Protein AF-A0A3N0ZTA6-F1 (afdb_monomer_lite)

pLDDT: mean 78.4, std 14.81, range [45.72, 95.31]

Radius of gyration: 13.22 Å; chains: 1; bounding box: 36×28×34 Å

Sequence (103 aa):
MPIVVTTAEIPAGQSKPIKIKTGPKKIVVVNPYGGTGTVEFFINDLPVYIYYNPMIIEPGGTFNIPDTLNNPNEPTDDNYFCFHNWDEDGKAVVVKVSDVIIP

Foldseek 3Di:
DDKDKWKDKAWAQGKDWTWDQQDFQKKFKQDPPFFWWWKWWDQPNRIDIQTAGNPCDPRSGMDGDDVVSRDRPDHRPTPTTMIGTNTPPRGIMMMITTPDDDD

Structure (mmCIF, N/CA/C/O backbone):
data_AF-A0A3N0ZTA6-F1
#
_entry.id   AF-A0A3N0ZTA6-F1
#
loop_
_atom_site.group_PDB
_atom_site.id
_atom_site.type_symbol
_atom_site.label_atom_id
_atom_site.label_alt_id
_atom_site.label_comp_id
_atom_site.label_asym_id
_atom_site.label_entity_id
_atom_site.label_seq_id
_atom_site.pdbx_PDB_ins_code
_atom_site.Cartn_x
_atom_site.Cartn_y
_atom_site.Cartn_z
_atom_site.occupancy
_atom_site.B_iso_or_equiv
_atom_site.auth_seq_id
_atom_site.auth_comp_id
_atom_site.auth_asym_id
_atom_site.auth_atom_id
_atom_site.pdbx_PDB_model_num
ATOM 1 N N . MET A 1 1 ? -6.427 -15.860 18.353 1.00 46.72 1 MET A N 1
ATOM 2 C CA . MET A 1 1 ? -7.272 -15.573 17.171 1.00 46.72 1 MET A CA 1
ATOM 3 C C . MET A 1 1 ? -6.418 -15.776 15.927 1.00 46.72 1 MET A C 1
ATOM 5 O O . MET A 1 1 ? -5.219 -15.535 16.038 1.00 46.72 1 MET A O 1
ATOM 9 N N . PRO A 1 2 ? -6.960 -16.274 14.802 1.00 48.78 2 PRO A N 1
ATOM 10 C CA . PRO A 1 2 ? -6.190 -16.374 13.564 1.00 48.78 2 PRO A CA 1
ATOM 11 C C . PRO A 1 2 ? -5.746 -14.973 13.124 1.00 48.78 2 PRO A C 1
ATOM 13 O O . PRO A 1 2 ? -6.545 -14.042 13.162 1.00 48.78 2 PRO A O 1
ATOM 16 N N . ILE A 1 3 ? -4.472 -14.833 12.758 1.00 57.06 3 ILE A N 1
ATOM 17 C CA . ILE A 1 3 ? -3.910 -13.595 12.205 1.00 57.06 3 ILE A CA 1
ATOM 18 C C . ILE A 1 3 ? -4.555 -13.391 10.833 1.00 57.06 3 ILE A C 1
ATOM 20 O O . ILE A 1 3 ? -4.414 -14.257 9.966 1.00 57.06 3 ILE A O 1
ATOM 24 N N . VAL A 1 4 ? -5.269 -12.283 10.627 1.00 63.62 4 VAL A N 1
ATOM 25 C CA . VAL A 1 4 ? -5.856 -11.979 9.321 1.00 63.62 4 VAL A CA 1
ATOM 26 C C . VAL A 1 4 ? -4.870 -11.098 8.568 1.00 63.62 4 VAL A C 1
ATOM 28 O O . VAL A 1 4 ? -4.763 -9.900 8.808 1.00 63.62 4 VAL A O 1
ATOM 31 N N . VAL A 1 5 ? -4.124 -11.714 7.651 1.00 75.62 5 VAL A N 1
ATOM 32 C CA . VAL A 1 5 ? -3.302 -10.977 6.691 1.00 75.62 5 VAL A CA 1
ATOM 33 C C . VAL A 1 5 ? -4.109 -10.797 5.414 1.00 75.62 5 VAL A C 1
ATOM 35 O O . VAL A 1 5 ? -4.336 -11.761 4.681 1.00 75.62 5 VAL A O 1
ATOM 38 N N . THR A 1 6 ? -4.520 -9.566 5.125 1.00 85.81 6 THR A N 1
ATOM 39 C CA . THR A 1 6 ? -5.133 -9.220 3.838 1.00 85.81 6 THR A CA 1
ATOM 40 C C . THR A 1 6 ? -4.045 -8.727 2.891 1.00 85.81 6 THR A C 1
ATOM 42 O O . THR A 1 6 ? -3.168 -7.961 3.284 1.00 85.81 6 THR A O 1
ATOM 45 N N . THR A 1 7 ? -4.070 -9.181 1.639 1.00 88.25 7 THR A N 1
ATOM 46 C CA . THR A 1 7 ? -3.069 -8.817 0.626 1.00 88.25 7 THR A CA 1
ATOM 47 C C . THR A 1 7 ? -3.753 -8.225 -0.598 1.00 88.25 7 THR A C 1
ATOM 49 O O . THR A 1 7 ? -4.791 -8.732 -1.019 1.00 88.25 7 THR A O 1
ATOM 52 N N . ALA A 1 8 ? -3.160 -7.191 -1.191 1.00 91.31 8 ALA A N 1
ATOM 53 C CA . ALA A 1 8 ? -3.561 -6.687 -2.498 1.00 91.31 8 ALA A CA 1
ATOM 54 C C . ALA A 1 8 ? -2.343 -6.335 -3.353 1.00 91.31 8 ALA A C 1
ATOM 56 O O . ALA A 1 8 ? -1.374 -5.752 -2.871 1.00 91.31 8 ALA A O 1
ATOM 57 N N . GLU A 1 9 ? -2.419 -6.664 -4.640 1.00 94.81 9 GLU A N 1
ATOM 58 C CA . GLU A 1 9 ? -1.497 -6.149 -5.649 1.00 94.81 9 GLU A CA 1
ATOM 59 C C . GLU A 1 9 ? -2.022 -4.819 -6.190 1.00 94.81 9 GLU A C 1
ATOM 61 O O . GLU A 1 9 ? -3.158 -4.756 -6.671 1.00 94.81 9 GLU A O 1
ATOM 66 N N . ILE A 1 10 ? -1.202 -3.776 -6.123 1.00 93.94 10 ILE A N 1
ATOM 67 C CA . ILE A 1 10 ? -1.525 -2.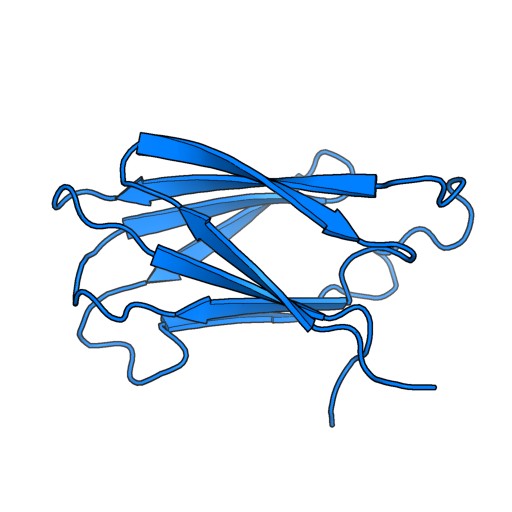401 -6.499 1.00 93.94 10 ILE A CA 1
ATOM 68 C C . ILE A 1 10 ? -0.701 -2.030 -7.737 1.00 93.94 10 ILE A C 1
ATOM 70 O O . ILE A 1 10 ? 0.517 -1.861 -7.625 1.00 93.94 10 ILE A O 1
ATOM 74 N N . PRO A 1 11 ? -1.330 -1.925 -8.922 1.00 95.12 11 PRO A N 1
ATOM 75 C CA . PRO A 1 11 ? -0.649 -1.482 -10.134 1.00 95.12 11 PRO A CA 1
ATOM 76 C C . PRO A 1 11 ? -0.076 -0.068 -9.994 1.00 95.12 11 PRO A C 1
ATOM 78 O O . PRO A 1 11 ? -0.581 0.731 -9.204 1.00 95.12 11 PRO A O 1
ATOM 81 N N . ALA A 1 12 ? 0.950 0.244 -10.785 1.00 94.25 12 ALA A N 1
ATOM 82 C CA . ALA A 1 12 ? 1.518 1.587 -10.870 1.00 94.25 12 ALA A CA 1
ATOM 83 C C . ALA A 1 12 ? 0.441 2.648 -11.146 1.00 94.25 12 ALA A C 1
ATOM 85 O O . ALA A 1 12 ? -0.420 2.466 -12.012 1.00 94.25 12 ALA A O 1
ATOM 86 N N . GLY A 1 13 ? 0.488 3.748 -10.395 1.00 93.44 13 GLY A N 1
ATOM 87 C CA . GLY A 1 13 ? -0.428 4.882 -10.515 1.00 93.44 13 GLY A CA 1
ATOM 88 C C . GLY A 1 13 ? -1.870 4.588 -10.097 1.00 93.44 13 GLY A C 1
ATOM 89 O O . GLY A 1 13 ? -2.758 5.394 -10.375 1.00 93.44 13 GLY A O 1
ATOM 90 N N . GLN A 1 14 ? -2.144 3.440 -9.468 1.00 94.25 14 GLN A N 1
ATOM 91 C CA . GLN A 1 14 ? -3.489 3.073 -9.028 1.00 94.25 14 GLN A CA 1
ATOM 92 C C . GLN A 1 14 ? -3.630 3.085 -7.511 1.00 94.25 14 GLN A C 1
ATOM 94 O O . GLN A 1 14 ? -2.681 2.843 -6.765 1.00 94.25 14 GLN A O 1
ATOM 99 N N . SER A 1 15 ? -4.871 3.303 -7.073 1.00 93.12 15 SER A N 1
ATOM 100 C CA . SER A 1 15 ? -5.290 3.101 -5.691 1.00 93.12 15 SER A CA 1
ATOM 101 C C . SER A 1 15 ? -6.073 1.803 -5.557 1.00 93.12 15 SER A C 1
ATOM 103 O O . SER A 1 15 ? -6.951 1.524 -6.377 1.00 93.12 15 SER A O 1
ATOM 105 N N . LYS A 1 16 ? -5.818 1.032 -4.496 1.00 92.06 16 LYS A N 1
ATOM 106 C CA . LYS A 1 16 ? -6.671 -0.102 -4.124 1.00 92.06 16 LYS A CA 1
ATOM 107 C C . LYS A 1 16 ? -7.076 -0.072 -2.653 1.00 92.06 16 LYS A C 1
ATOM 109 O O . LYS A 1 16 ? -6.216 0.125 -1.793 1.00 92.06 16 LYS A O 1
ATOM 114 N N . PRO A 1 17 ? -8.365 -0.311 -2.354 1.00 88.38 17 PRO A N 1
ATOM 115 C CA . PRO A 1 17 ? -8.827 -0.486 -0.990 1.00 88.38 17 PRO A CA 1
ATOM 116 C C . PRO A 1 17 ? -8.548 -1.913 -0.500 1.00 88.38 17 PRO A C 1
ATOM 118 O O . PRO A 1 17 ? -8.771 -2.892 -1.215 1.00 88.38 17 PRO A O 1
ATOM 121 N N . ILE A 1 18 ? -8.108 -2.037 0.749 1.00 86.25 18 ILE A N 1
ATOM 122 C CA . ILE A 1 18 ? -7.929 -3.305 1.457 1.00 86.25 18 ILE A CA 1
ATOM 123 C C . ILE A 1 18 ? -8.876 -3.319 2.651 1.00 86.25 18 ILE A C 1
ATOM 125 O O . ILE A 1 18 ? -8.794 -2.467 3.529 1.00 86.25 18 ILE A O 1
ATOM 129 N N . LYS A 1 19 ? -9.776 -4.302 2.693 1.00 79.88 19 LYS A N 1
ATOM 130 C CA . LYS A 1 19 ? -10.731 -4.464 3.792 1.00 79.88 19 LYS A CA 1
ATOM 131 C C . LYS A 1 19 ? -10.038 -5.033 5.032 1.00 79.88 19 LYS A C 1
ATOM 133 O O . LYS A 1 19 ? -9.455 -6.120 4.966 1.00 79.88 19 LYS A O 1
ATOM 138 N N . ILE A 1 20 ? -10.132 -4.325 6.159 1.00 74.31 20 ILE A N 1
ATOM 139 C CA . ILE A 1 20 ? -9.560 -4.737 7.448 1.00 74.31 20 ILE A CA 1
ATOM 140 C C . ILE A 1 20 ? -10.599 -4.525 8.543 1.00 74.31 20 ILE A C 1
ATOM 142 O O . ILE A 1 20 ? -11.232 -3.478 8.615 1.00 74.31 20 ILE A O 1
ATOM 146 N N . LYS A 1 21 ? -10.776 -5.533 9.402 1.00 66.50 21 LYS A N 1
ATOM 147 C CA . LYS A 1 21 ? -11.823 -5.515 10.428 1.00 66.50 21 LYS A CA 1
ATOM 148 C C . LYS A 1 21 ? -11.507 -4.546 11.560 1.00 66.50 21 LYS A C 1
ATOM 150 O O . LYS A 1 21 ? -12.324 -3.701 11.864 1.00 66.50 21 LYS A O 1
ATOM 155 N N . THR A 1 22 ? -10.329 -4.639 12.170 1.00 66.94 22 THR A N 1
ATOM 156 C CA . THR A 1 22 ? -10.018 -3.905 13.413 1.00 66.94 22 THR A CA 1
ATOM 157 C C . THR A 1 22 ? -8.996 -2.782 13.226 1.00 66.94 22 THR A C 1
ATOM 159 O O . THR A 1 22 ? -8.338 -2.391 14.185 1.00 66.94 22 THR A O 1
ATOM 162 N N . GLY A 1 23 ? -8.821 -2.308 11.990 1.00 66.75 23 GLY A N 1
ATOM 163 C CA . GLY A 1 23 ? -7.759 -1.374 11.615 1.00 66.75 23 GLY A CA 1
ATOM 164 C C . GLY A 1 23 ? -6.385 -2.046 11.430 1.00 66.75 23 GLY A C 1
ATOM 165 O O . GLY A 1 23 ? -6.107 -3.099 12.016 1.00 66.75 23 GLY A O 1
ATOM 166 N N . PRO A 1 24 ? -5.519 -1.487 10.569 1.00 75.50 24 PRO A N 1
ATOM 167 C CA . PRO A 1 24 ? -4.187 -2.028 10.335 1.00 75.50 24 PRO A CA 1
ATOM 168 C C . PRO A 1 24 ? -3.275 -1.815 11.552 1.00 75.50 24 PRO A C 1
ATOM 170 O O . PRO A 1 24 ? -3.253 -0.744 12.150 1.00 75.50 24 PRO A O 1
ATOM 173 N N . LYS A 1 25 ? -2.475 -2.827 11.899 1.00 79.56 25 LYS A N 1
ATOM 174 C CA . LYS A 1 25 ? -1.390 -2.725 12.897 1.00 79.56 25 LYS A CA 1
ATOM 175 C C . LYS A 1 25 ? -0.007 -2.804 12.270 1.00 79.56 25 LYS A C 1
ATOM 177 O O . LYS A 1 25 ? 0.941 -2.197 12.764 1.00 79.56 25 LYS A O 1
ATOM 182 N N . LYS A 1 26 ? 0.111 -3.549 11.173 1.00 82.94 26 LYS A N 1
ATOM 183 C CA . LYS A 1 26 ? 1.349 -3.688 10.410 1.00 82.94 26 LYS A CA 1
ATOM 184 C C . LYS A 1 26 ? 1.042 -3.670 8.924 1.00 82.94 26 LYS A C 1
ATOM 186 O O . LYS A 1 26 ? 0.190 -4.427 8.461 1.00 82.94 26 LYS A O 1
ATOM 191 N N . ILE A 1 27 ? 1.769 -2.838 8.192 1.00 86.56 27 ILE A N 1
ATOM 192 C CA . ILE A 1 27 ? 1.724 -2.752 6.734 1.00 86.56 27 ILE A CA 1
ATOM 193 C C . ILE A 1 27 ? 3.096 -3.152 6.211 1.00 86.56 27 ILE A C 1
ATOM 195 O O . ILE A 1 27 ? 4.123 -2.666 6.684 1.00 86.56 27 ILE A O 1
ATOM 199 N N . VAL A 1 28 ? 3.109 -4.058 5.244 1.00 89.12 28 VAL A N 1
ATOM 200 C CA . VAL A 1 28 ? 4.318 -4.561 4.602 1.00 89.12 28 VAL A CA 1
ATOM 201 C C . VAL A 1 28 ? 4.171 -4.369 3.102 1.00 89.12 28 VAL A C 1
ATOM 203 O O . VAL A 1 28 ? 3.245 -4.909 2.498 1.00 89.12 28 VAL A O 1
ATOM 206 N N . VAL A 1 29 ? 5.093 -3.621 2.504 1.00 89.75 29 VAL A N 1
ATOM 207 C CA . VAL A 1 29 ? 5.183 -3.460 1.052 1.00 89.75 29 VAL A CA 1
ATOM 208 C C . VAL A 1 29 ? 6.217 -4.444 0.533 1.00 89.75 29 VAL A C 1
ATOM 210 O O . VAL A 1 29 ? 7.351 -4.496 1.007 1.00 89.75 29 VAL A O 1
ATOM 213 N N . VAL A 1 30 ? 5.809 -5.256 -0.431 1.00 90.25 30 VAL A N 1
ATOM 214 C CA . VAL A 1 30 ? 6.652 -6.226 -1.119 1.00 90.25 30 VAL A CA 1
ATOM 215 C C . VAL A 1 30 ? 6.812 -5.763 -2.559 1.00 90.25 30 VAL A C 1
ATOM 217 O O . VAL A 1 30 ? 5.837 -5.380 -3.209 1.00 90.25 30 VAL A O 1
ATOM 220 N N . ASN A 1 31 ? 8.048 -5.817 -3.050 1.00 90.06 31 ASN A N 1
ATOM 221 C CA . ASN A 1 31 ? 8.433 -5.371 -4.384 1.00 90.06 31 ASN A CA 1
ATOM 222 C C . ASN A 1 31 ? 8.837 -6.571 -5.264 1.00 90.06 31 ASN A C 1
ATOM 224 O O . ASN A 1 31 ? 10.015 -6.727 -5.592 1.00 90.06 31 ASN A O 1
ATOM 228 N N . PRO A 1 32 ? 7.891 -7.455 -5.635 1.00 89.00 32 PRO A N 1
ATOM 229 C CA . PRO A 1 32 ? 8.225 -8.685 -6.353 1.00 89.00 32 PRO A CA 1
ATOM 230 C C . PRO A 1 32 ? 8.683 -8.423 -7.794 1.00 89.00 32 PRO A C 1
ATOM 232 O O . PRO A 1 32 ? 9.353 -9.260 -8.392 1.00 89.00 32 PRO A O 1
ATOM 235 N N . TYR A 1 33 ? 8.333 -7.264 -8.356 1.00 90.75 33 TYR A N 1
ATOM 236 C CA . TYR A 1 33 ? 8.638 -6.900 -9.739 1.00 90.75 33 TYR A CA 1
ATOM 237 C C . TYR A 1 33 ? 9.913 -6.047 -9.868 1.00 90.75 33 TYR A C 1
ATOM 239 O O . TYR A 1 33 ? 10.305 -5.681 -10.982 1.00 90.75 33 TYR A O 1
ATOM 247 N N . GLY A 1 34 ? 10.579 -5.729 -8.750 1.00 88.06 34 GLY A N 1
ATOM 248 C CA . GLY A 1 34 ? 11.811 -4.941 -8.726 1.00 88.06 34 GLY A CA 1
ATOM 249 C C . GLY A 1 34 ? 11.629 -3.546 -9.327 1.00 88.06 34 GLY A C 1
ATOM 250 O O . GLY A 1 34 ? 12.410 -3.159 -10.197 1.00 88.06 34 GLY A O 1
ATOM 251 N N . GLY A 1 35 ? 10.558 -2.845 -8.957 1.00 89.12 35 GLY A N 1
ATOM 252 C CA . GLY A 1 35 ? 10.329 -1.440 -9.312 1.00 89.12 35 GLY A CA 1
ATOM 253 C C . GLY A 1 35 ? 10.825 -0.476 -8.251 1.00 89.12 35 GLY A C 1
ATOM 254 O O . GLY A 1 35 ? 11.293 -0.905 -7.194 1.00 89.12 35 GLY A O 1
ATOM 255 N N . THR A 1 36 ? 10.720 0.811 -8.544 1.00 91.56 36 THR A N 1
ATOM 256 C CA . THR A 1 36 ? 11.055 1.905 -7.637 1.00 91.56 36 THR A CA 1
ATOM 257 C C . THR A 1 36 ? 9.856 2.826 -7.502 1.00 91.56 36 THR A C 1
ATOM 259 O O . THR A 1 36 ? 9.263 3.250 -8.494 1.00 91.56 36 THR A O 1
ATOM 262 N N . GLY A 1 37 ? 9.502 3.153 -6.264 1.00 92.44 37 GLY A N 1
ATOM 263 C CA . GLY A 1 37 ? 8.377 4.034 -6.013 1.00 92.44 37 GLY A CA 1
ATOM 264 C C . GLY A 1 37 ? 7.999 4.127 -4.550 1.00 92.44 37 GLY A C 1
ATOM 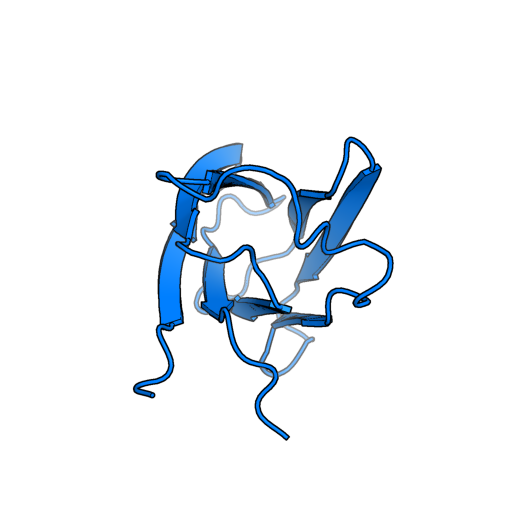265 O O . GLY A 1 37 ? 8.733 3.715 -3.649 1.00 92.44 37 GLY A O 1
ATOM 266 N N . THR A 1 38 ? 6.819 4.690 -4.315 1.00 94.06 38 THR A N 1
ATOM 267 C CA . THR A 1 38 ? 6.298 4.926 -2.970 1.00 94.06 38 THR A CA 1
ATOM 268 C C . THR A 1 38 ? 4.851 4.476 -2.866 1.00 94.06 38 THR A C 1
ATOM 270 O O . THR A 1 38 ? 4.016 4.831 -3.692 1.00 94.06 38 THR A O 1
ATOM 273 N N . VAL A 1 39 ? 4.530 3.727 -1.813 1.00 93.88 39 VAL A N 1
ATOM 274 C CA . VAL A 1 39 ? 3.142 3.466 -1.429 1.00 93.88 39 VAL A CA 1
ATOM 275 C C . VAL A 1 39 ? 2.694 4.529 -0.435 1.00 93.88 39 VAL A C 1
ATOM 277 O O . VAL A 1 39 ? 3.291 4.657 0.632 1.00 93.88 39 VAL A O 1
ATOM 280 N N . GLU A 1 40 ? 1.639 5.261 -0.773 1.00 93.75 40 GLU A N 1
ATOM 281 C CA . GLU A 1 40 ? 0.976 6.239 0.092 1.00 93.75 40 GLU A CA 1
ATOM 282 C C . GLU A 1 40 ? -0.319 5.654 0.669 1.00 93.75 40 GLU A C 1
ATOM 284 O O . GLU A 1 40 ? -1.067 4.956 -0.019 1.00 93.75 40 GLU A O 1
ATOM 289 N N . PHE A 1 41 ? -0.601 5.955 1.933 1.00 89.00 41 PHE A N 1
ATOM 290 C CA . PHE A 1 41 ? -1.883 5.690 2.587 1.00 89.00 41 PHE A CA 1
ATOM 291 C C . PHE A 1 41 ? -2.114 6.689 3.723 1.00 89.00 41 PHE A C 1
ATOM 293 O O . PHE A 1 41 ? -1.190 7.372 4.153 1.00 89.00 41 PHE A O 1
ATOM 300 N N . PHE A 1 42 ? -3.343 6.761 4.232 1.00 83.44 42 PHE A N 1
ATOM 301 C CA . PHE A 1 42 ? -3.723 7.705 5.284 1.00 83.44 42 PHE A CA 1
ATOM 302 C C . PHE A 1 42 ? -4.077 6.976 6.576 1.00 83.44 42 PHE A C 1
ATOM 304 O O . PHE A 1 42 ? -4.774 5.964 6.547 1.00 83.44 42 PHE A O 1
ATOM 311 N N . ILE A 1 43 ? -3.625 7.504 7.713 1.00 78.31 43 ILE A N 1
ATOM 312 C CA . ILE A 1 43 ? -4.057 7.079 9.050 1.00 78.31 43 ILE A CA 1
ATOM 313 C C . ILE A 1 43 ? -4.557 8.316 9.789 1.00 78.31 43 ILE A C 1
ATOM 315 O O . ILE A 1 43 ? -3.763 9.212 10.059 1.00 78.31 43 ILE A O 1
ATOM 319 N N . ASN A 1 44 ? -5.848 8.369 10.130 1.00 75.69 44 ASN A N 1
ATOM 320 C CA . ASN A 1 44 ? -6.479 9.537 10.766 1.00 75.69 44 ASN A CA 1
ATOM 321 C C . ASN A 1 44 ? -6.127 10.849 10.036 1.00 75.69 44 ASN A C 1
ATOM 323 O O . ASN A 1 44 ? -5.594 11.777 10.642 1.00 75.69 44 ASN A O 1
ATOM 327 N N . ASP A 1 45 ? -6.328 10.871 8.715 1.00 76.50 45 ASP A N 1
ATOM 328 C CA . ASP A 1 45 ? -5.989 11.981 7.809 1.00 76.50 45 ASP A CA 1
ATOM 329 C C . ASP A 1 45 ? -4.495 12.356 7.723 1.00 76.50 45 ASP A C 1
ATOM 331 O O . ASP A 1 45 ? -4.128 13.290 7.008 1.00 76.50 45 ASP A O 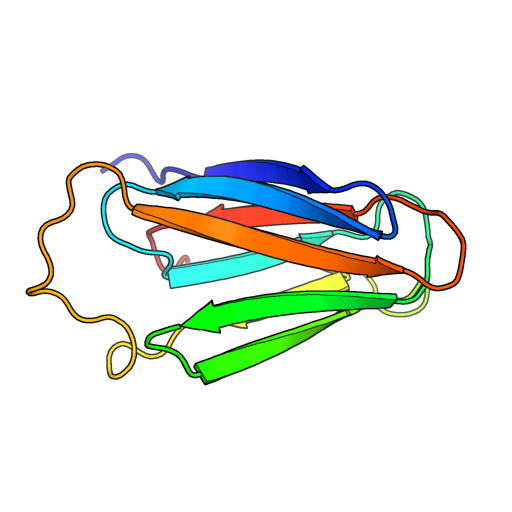1
ATOM 335 N N . LEU A 1 46 ? -3.600 11.611 8.381 1.00 80.38 46 LEU A N 1
ATOM 336 C CA . LEU A 1 46 ? -2.156 11.781 8.240 1.00 80.38 46 LEU A CA 1
ATOM 337 C C . LEU A 1 46 ? -1.635 10.920 7.083 1.00 80.38 46 LEU A C 1
ATOM 339 O O . LEU A 1 46 ? -1.787 9.695 7.136 1.00 80.38 46 LEU A O 1
ATOM 343 N N . PRO A 1 47 ? -0.994 11.518 6.064 1.00 87.31 47 PRO A N 1
ATOM 344 C CA . PRO A 1 47 ? -0.379 10.756 4.990 1.00 87.31 47 PRO A CA 1
ATOM 345 C C . PRO A 1 47 ? 0.875 10.037 5.498 1.00 87.31 47 PRO A C 1
ATOM 347 O O . PRO A 1 47 ? 1.727 10.616 6.176 1.00 87.31 47 PRO A O 1
ATOM 350 N N . VAL A 1 48 ? 0.994 8.764 5.142 1.00 88.38 48 VAL A N 1
ATOM 351 C CA . VAL A 1 48 ? 2.121 7.889 5.452 1.00 88.38 48 VAL A CA 1
ATOM 352 C C . VAL A 1 48 ? 2.641 7.292 4.154 1.00 88.38 48 VAL A C 1
ATOM 354 O O . VAL A 1 48 ? 1.872 6.898 3.278 1.00 88.38 48 VAL A O 1
ATOM 357 N N . TYR A 1 49 ? 3.964 7.199 4.056 1.00 91.62 49 TYR A N 1
ATOM 358 C CA . TYR A 1 49 ? 4.663 6.783 2.849 1.00 91.62 49 TYR A CA 1
ATOM 359 C C . TYR A 1 49 ? 5.612 5.627 3.158 1.00 91.62 49 TYR A C 1
ATOM 361 O O . TYR A 1 49 ? 6.383 5.685 4.117 1.00 91.62 49 TYR A O 1
ATOM 369 N N . ILE A 1 50 ? 5.581 4.587 2.327 1.00 90.94 50 ILE A N 1
ATOM 370 C CA . ILE A 1 50 ? 6.548 3.490 2.352 1.00 90.94 50 ILE A CA 1
ATOM 371 C C . ILE A 1 50 ? 7.250 3.453 1.000 1.00 90.94 50 ILE A C 1
ATOM 373 O O . ILE A 1 50 ? 6.657 3.079 -0.012 1.00 90.94 50 ILE A O 1
ATOM 377 N N . TYR A 1 51 ? 8.521 3.842 0.999 1.00 90.88 51 TYR A N 1
ATOM 378 C CA . TYR A 1 51 ? 9.384 3.761 -0.172 1.00 90.88 51 TYR A CA 1
ATOM 379 C C . TYR A 1 51 ? 9.826 2.318 -0.413 1.00 90.88 51 TYR A C 1
ATOM 381 O O . TYR A 1 51 ? 10.204 1.639 0.540 1.00 90.88 51 TYR A O 1
ATOM 389 N N . TYR A 1 52 ? 9.818 1.879 -1.670 1.00 88.56 52 TYR A N 1
ATOM 390 C CA . TYR A 1 52 ? 10.356 0.594 -2.100 1.00 88.56 52 TYR A CA 1
ATOM 391 C C . TYR A 1 52 ? 11.273 0.789 -3.310 1.00 88.56 52 TYR A C 1
ATOM 393 O O . TYR A 1 52 ? 11.058 1.648 -4.160 1.00 88.56 52 TYR A O 1
ATOM 401 N N . ASN A 1 53 ? 12.317 -0.029 -3.394 1.00 88.69 53 ASN A N 1
ATOM 402 C CA . A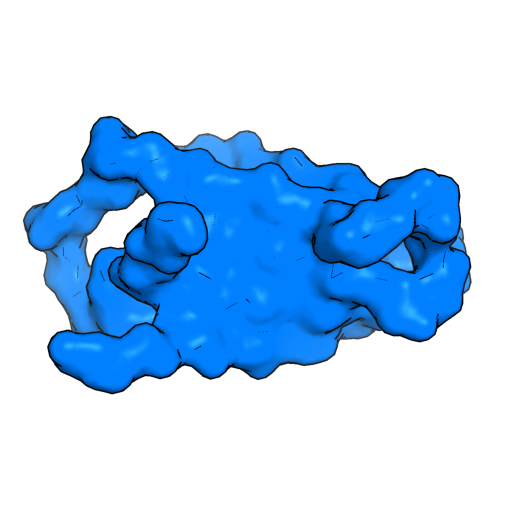SN A 1 53 ? 13.190 -0.115 -4.561 1.00 88.69 53 ASN A CA 1
ATOM 403 C C . ASN A 1 53 ? 13.850 -1.508 -4.604 1.00 88.69 53 ASN A C 1
ATOM 405 O O . ASN A 1 53 ? 13.740 -2.256 -3.627 1.00 88.69 53 ASN A O 1
ATOM 409 N N . PRO A 1 54 ? 14.539 -1.885 -5.694 1.00 84.06 54 PRO A N 1
ATOM 410 C CA . PRO A 1 54 ? 15.138 -3.217 -5.832 1.00 84.06 54 PRO A CA 1
ATOM 411 C C . PRO A 1 54 ? 16.287 -3.510 -4.854 1.00 84.06 54 PRO A C 1
ATOM 413 O O . PRO A 1 54 ? 16.624 -4.671 -4.644 1.00 84.06 54 PRO A O 1
ATOM 416 N N . MET A 1 55 ? 16.912 -2.480 -4.274 1.00 77.38 55 MET A N 1
ATOM 417 C CA . MET A 1 55 ? 17.988 -2.617 -3.285 1.00 77.38 55 MET A CA 1
ATOM 418 C C . MET A 1 55 ? 17.462 -2.825 -1.857 1.00 77.38 55 MET A C 1
ATOM 420 O O . MET A 1 55 ? 18.233 -3.223 -0.983 1.00 77.38 55 MET A O 1
ATOM 424 N N . ILE A 1 56 ? 16.169 -2.586 -1.602 1.00 71.62 56 ILE A N 1
ATOM 425 C CA . ILE A 1 56 ? 15.535 -2.908 -0.319 1.00 71.62 56 ILE A CA 1
ATOM 426 C C . ILE A 1 56 ? 15.150 -4.389 -0.348 1.00 71.62 56 ILE A C 1
ATOM 428 O O . ILE A 1 56 ? 14.105 -4.780 -0.872 1.00 71.62 56 ILE A O 1
ATOM 432 N N . ILE A 1 57 ? 16.047 -5.216 0.191 1.00 57.06 57 ILE A N 1
ATOM 433 C CA . ILE A 1 57 ? 15.859 -6.663 0.331 1.00 57.06 57 ILE A CA 1
ATOM 434 C C . ILE A 1 57 ? 14.680 -6.900 1.276 1.00 57.06 57 ILE A C 1
ATOM 436 O O . ILE A 1 57 ? 14.609 -6.283 2.336 1.00 57.06 57 ILE A O 1
ATOM 440 N N . GLU A 1 58 ? 13.753 -7.759 0.850 1.00 59.22 58 GLU A N 1
ATOM 441 C CA . GLU A 1 58 ? 12.419 -7.910 1.427 1.00 59.22 58 GLU A CA 1
ATOM 442 C C . GLU A 1 58 ? 12.334 -7.845 2.968 1.00 59.22 58 GLU A C 1
ATOM 444 O O . GLU A 1 58 ? 13.133 -8.472 3.669 1.00 59.22 58 GLU A O 1
ATOM 449 N N . PRO A 1 59 ? 11.272 -7.209 3.499 1.00 60.41 59 PRO A N 1
ATOM 450 C CA . PRO A 1 59 ? 10.225 -6.509 2.752 1.00 60.41 59 PRO A CA 1
ATOM 451 C C . PRO A 1 59 ? 10.690 -5.147 2.214 1.00 60.41 59 PRO A C 1
ATOM 453 O O . PRO A 1 59 ? 11.407 -4.422 2.895 1.00 60.41 59 PRO A O 1
ATOM 456 N N . GLY A 1 60 ? 10.211 -4.787 1.014 1.00 58.81 60 GLY A N 1
ATOM 457 C CA . GLY A 1 60 ? 10.464 -3.502 0.341 1.00 58.81 60 GLY A CA 1
ATOM 458 C C . GLY A 1 60 ? 10.103 -2.270 1.180 1.00 58.81 60 GLY A C 1
ATOM 459 O O . GLY A 1 60 ? 10.559 -1.180 0.875 1.00 58.81 60 GLY A O 1
ATOM 460 N N . GLY A 1 61 ? 9.343 -2.459 2.260 1.00 73.81 61 GLY A N 1
ATOM 461 C CA . GLY A 1 61 ? 9.286 -1.593 3.432 1.00 73.81 61 GLY A CA 1
ATOM 462 C C . GLY A 1 61 ? 8.297 -2.143 4.466 1.00 73.81 61 GLY A C 1
ATOM 463 O O . GLY A 1 61 ? 7.425 -2.953 4.141 1.00 73.81 61 GLY A O 1
ATOM 464 N N . THR A 1 62 ? 8.432 -1.746 5.733 1.00 79.38 62 THR A N 1
ATOM 465 C CA . THR A 1 62 ? 7.490 -2.110 6.810 1.00 79.38 62 THR A CA 1
ATOM 466 C C . THR A 1 62 ? 7.133 -0.884 7.631 1.00 79.38 62 THR A C 1
ATOM 468 O O . THR A 1 62 ? 8.013 -0.128 8.028 1.00 79.38 62 THR A O 1
ATOM 471 N N . PHE A 1 63 ? 5.848 -0.733 7.937 1.00 80.56 63 PHE A N 1
ATOM 472 C CA . PHE A 1 63 ? 5.345 0.285 8.847 1.00 80.56 63 PHE A CA 1
ATOM 473 C C . PHE A 1 63 ? 4.536 -0.377 9.964 1.00 80.56 63 PHE A C 1
ATOM 475 O O . PHE A 1 63 ? 3.571 -1.099 9.699 1.00 80.56 63 PHE A O 1
ATOM 482 N N . ASN A 1 64 ? 4.941 -0.138 11.212 1.00 81.00 64 ASN A N 1
ATOM 483 C CA . ASN A 1 64 ? 4.164 -0.517 12.389 1.00 81.00 64 ASN A CA 1
ATOM 484 C C . ASN A 1 64 ? 3.346 0.699 12.808 1.00 81.00 64 ASN A C 1
ATOM 486 O O . ASN A 1 64 ? 3.910 1.771 13.023 1.00 81.00 64 ASN A O 1
ATOM 490 N N . ILE A 1 65 ? 2.033 0.530 12.913 1.00 75.62 65 ILE A N 1
ATOM 491 C CA . ILE A 1 65 ? 1.131 1.622 13.264 1.00 75.62 65 ILE A CA 1
ATOM 492 C C . ILE A 1 65 ? 1.148 1.779 14.787 1.00 75.62 65 ILE A C 1
ATOM 494 O O . ILE A 1 65 ? 0.825 0.818 15.486 1.00 75.62 65 ILE A O 1
ATOM 498 N N . PRO A 1 66 ? 1.531 2.955 15.318 1.00 70.56 66 PRO A N 1
ATOM 499 C CA . PRO A 1 66 ? 1.466 3.227 16.746 1.00 70.56 66 PRO A CA 1
ATOM 500 C C . PRO A 1 66 ? 0.036 3.081 17.266 1.00 70.56 66 PRO A C 1
ATOM 502 O O . PRO A 1 66 ? -0.901 3.565 16.631 1.00 70.56 66 PRO A O 1
ATOM 505 N N . ASP A 1 67 ? -0.129 2.520 18.463 1.00 68.06 67 ASP A N 1
ATOM 506 C CA . ASP A 1 67 ? -1.446 2.411 19.107 1.00 68.06 67 ASP A CA 1
ATOM 507 C C . ASP A 1 67 ? -2.113 3.786 19.315 1.00 68.06 67 ASP A C 1
ATOM 509 O O . ASP A 1 67 ? -3.331 3.880 19.356 1.00 68.06 67 ASP A O 1
ATOM 513 N N . THR A 1 68 ? -1.336 4.875 19.376 1.00 63.56 68 THR A N 1
ATOM 514 C CA . THR A 1 68 ? -1.850 6.257 19.444 1.00 63.56 68 THR A CA 1
ATOM 515 C C . THR A 1 68 ? -2.517 6.734 18.155 1.00 63.56 68 THR A C 1
ATOM 517 O O . THR A 1 68 ? -3.314 7.667 18.195 1.00 63.56 68 THR A O 1
ATOM 520 N N . LEU A 1 69 ? -2.184 6.119 17.018 1.00 63.88 69 LEU A N 1
ATOM 521 C CA . LEU A 1 69 ? -2.802 6.377 15.718 1.00 63.88 69 LEU A CA 1
ATOM 522 C C . LEU A 1 69 ? -3.874 5.336 15.377 1.00 63.88 69 LEU A C 1
ATOM 524 O O . LEU A 1 69 ? -4.630 5.523 14.430 1.00 63.88 69 LEU A O 1
ATOM 528 N N . ASN A 1 70 ? -3.975 4.261 16.153 1.00 60.97 70 ASN A N 1
ATOM 529 C CA . ASN A 1 70 ? -5.006 3.252 16.001 1.00 60.97 70 ASN A CA 1
ATOM 530 C C . ASN A 1 70 ? -6.168 3.615 16.931 1.00 60.97 70 ASN A C 1
ATOM 532 O O . ASN A 1 70 ? -6.096 3.335 18.121 1.00 60.97 70 ASN A O 1
ATOM 536 N N . ASN A 1 71 ? -7.204 4.301 16.441 1.00 55.94 71 ASN A N 1
ATOM 537 C CA . ASN A 1 71 ? -8.338 4.672 17.290 1.00 55.94 71 ASN A CA 1
ATOM 538 C C . ASN A 1 71 ? -9.201 3.424 17.580 1.00 55.94 71 ASN A C 1
ATOM 540 O O . ASN A 1 71 ? -9.909 2.964 16.685 1.00 55.94 71 ASN A O 1
ATOM 544 N N . PRO A 1 72 ? -9.203 2.872 18.810 1.00 51.31 72 PRO A N 1
ATOM 545 C CA . PRO A 1 72 ? -9.957 1.659 19.123 1.00 51.31 72 PRO A CA 1
ATOM 546 C C . PRO A 1 72 ? -11.476 1.894 19.216 1.00 51.31 72 PRO A C 1
ATOM 548 O O . PRO A 1 72 ? -12.220 0.934 19.397 1.00 51.31 72 PRO A O 1
ATOM 551 N N . ASN A 1 73 ? -11.933 3.152 19.134 1.00 45.72 73 ASN A N 1
ATOM 552 C CA . ASN A 1 73 ? -13.325 3.551 19.350 1.00 45.72 73 ASN A CA 1
ATOM 553 C C . ASN A 1 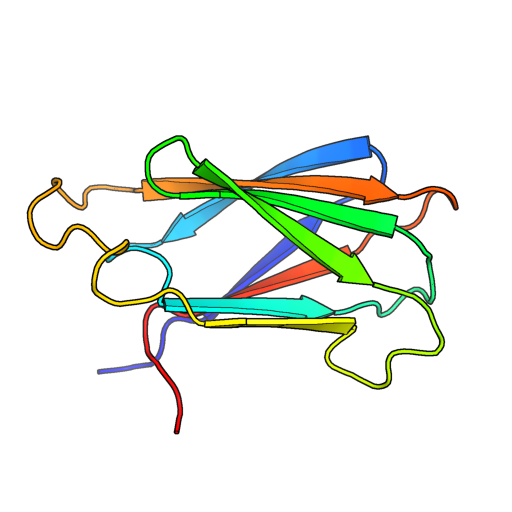73 ? -14.065 3.984 18.073 1.00 45.72 73 ASN A C 1
ATOM 555 O O . ASN A 1 73 ? -15.241 4.338 18.168 1.00 45.72 73 ASN A O 1
ATOM 559 N N . GLU A 1 74 ? -13.432 3.971 16.894 1.00 51.44 74 GLU A N 1
ATOM 560 C CA . GLU A 1 74 ? -14.178 4.141 15.640 1.00 51.44 74 GLU A CA 1
ATOM 561 C C . GLU A 1 74 ? -14.822 2.811 15.212 1.00 51.44 74 GLU A C 1
ATOM 563 O O . GLU A 1 74 ? -14.150 1.776 15.221 1.00 51.44 74 GLU A O 1
ATOM 568 N N . PRO A 1 75 ? -16.131 2.797 14.885 1.00 45.91 75 PRO A N 1
ATOM 569 C CA . PRO A 1 75 ? -16.854 1.569 14.579 1.00 45.91 75 PRO A CA 1
ATOM 570 C C . PRO A 1 75 ? -16.234 0.845 13.375 1.00 45.91 75 PRO A C 1
ATOM 572 O O . PRO A 1 75 ? -15.912 1.441 12.355 1.00 45.91 75 PRO A O 1
ATOM 575 N N . THR A 1 76 ? -16.057 -0.466 13.539 1.00 52.62 76 THR A N 1
ATOM 576 C CA . THR A 1 76 ? -15.192 -1.370 12.758 1.00 52.62 76 THR A CA 1
ATOM 577 C C . THR A 1 76 ? -15.963 -2.210 11.735 1.00 52.62 76 THR A C 1
ATOM 579 O O . THR A 1 76 ? -15.589 -3.341 11.412 1.00 52.62 76 THR A O 1
ATOM 582 N N . ASP A 1 77 ? -17.040 -1.654 11.189 1.00 46.53 77 ASP A N 1
ATOM 583 C CA . ASP A 1 77 ? -17.808 -2.306 10.134 1.00 46.53 77 ASP A CA 1
ATOM 584 C C . ASP A 1 77 ? -17.212 -1.906 8.777 1.00 46.53 77 ASP A C 1
ATOM 586 O O . ASP A 1 77 ? -17.634 -0.955 8.132 1.00 46.53 77 ASP A O 1
ATOM 590 N N . ASP A 1 78 ? -16.189 -2.656 8.359 1.00 52.75 78 ASP A N 1
ATOM 591 C CA . ASP A 1 78 ? -15.541 -2.581 7.043 1.00 52.75 78 ASP A CA 1
ATOM 592 C C . ASP A 1 78 ? -14.664 -1.340 6.783 1.00 52.75 78 ASP A C 1
ATOM 594 O O . ASP A 1 78 ? -14.831 -0.642 5.781 1.00 52.75 78 ASP A O 1
ATOM 598 N N . ASN A 1 79 ? -13.639 -1.120 7.615 1.00 63.72 79 ASN A N 1
ATOM 599 C CA . ASN A 1 79 ? -12.607 -0.122 7.322 1.00 63.72 79 ASN A CA 1
ATOM 600 C C . ASN A 1 79 ? -11.784 -0.563 6.101 1.00 63.72 79 ASN A C 1
ATOM 602 O O . ASN A 1 79 ? -10.878 -1.400 6.174 1.00 63.72 79 ASN A O 1
ATOM 606 N N . TYR A 1 80 ? -12.135 -0.015 4.941 1.00 72.06 80 TYR A N 1
ATOM 607 C CA . TYR A 1 80 ? -11.309 -0.082 3.748 1.00 72.06 80 TYR A CA 1
ATOM 608 C C . TYR A 1 80 ? -10.132 0.876 3.915 1.00 72.06 80 TYR A C 1
ATOM 610 O O . TYR A 1 80 ? -10.310 2.083 4.034 1.00 72.06 80 TYR A O 1
ATOM 618 N N . PHE A 1 81 ? -8.923 0.330 3.895 1.00 80.12 81 PHE A N 1
ATOM 619 C CA . PHE A 1 81 ? -7.691 1.103 3.873 1.00 80.12 81 PHE A CA 1
ATOM 620 C C . PHE A 1 81 ? -7.220 1.255 2.432 1.00 80.12 81 PHE A C 1
ATOM 622 O O . PHE A 1 81 ? -6.884 0.267 1.775 1.00 80.12 81 PHE A O 1
ATOM 629 N N . CYS A 1 82 ? -7.242 2.482 1.923 1.00 86.81 82 CYS A N 1
ATOM 630 C CA . CYS A 1 82 ? -6.796 2.785 0.570 1.00 86.81 82 CYS A CA 1
ATOM 631 C C . CYS A 1 82 ? -5.283 2.979 0.533 1.00 86.81 82 CYS A C 1
ATOM 633 O O . CYS A 1 82 ? -4.725 3.752 1.308 1.00 86.81 82 CYS A O 1
ATOM 635 N N . PHE A 1 83 ? -4.649 2.306 -0.419 1.00 91.69 83 PHE A N 1
ATOM 636 C CA . PHE A 1 83 ? -3.229 2.427 -0.713 1.00 91.69 83 PHE A CA 1
ATOM 637 C C . PHE A 1 83 ? -3.066 2.887 -2.153 1.00 91.69 83 PHE A C 1
ATOM 639 O O . PHE A 1 83 ? -3.689 2.301 -3.042 1.00 91.69 83 PHE A O 1
ATOM 646 N N . HIS A 1 84 ? -2.236 3.897 -2.381 1.00 94.81 84 HIS A N 1
ATOM 647 C CA . HIS A 1 84 ? -1.870 4.373 -3.708 1.00 94.81 84 HIS A CA 1
ATOM 648 C C . HIS A 1 84 ? -0.416 4.02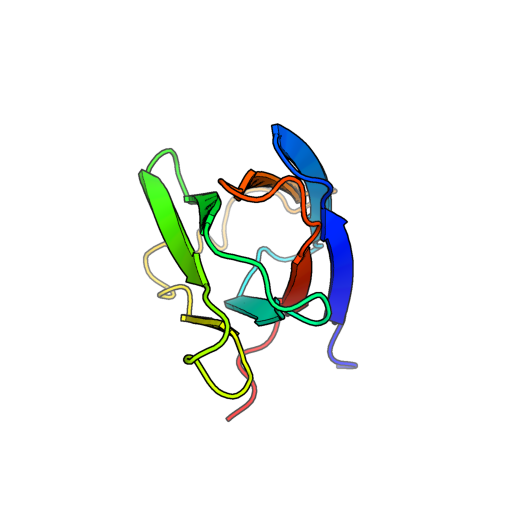6 -4.011 1.00 94.81 84 HIS A C 1
ATOM 650 O O . HIS A 1 84 ? 0.450 4.220 -3.161 1.00 94.81 84 HIS A O 1
ATOM 656 N N . ASN A 1 85 ? -0.144 3.516 -5.212 1.00 95.31 85 ASN A N 1
ATOM 657 C CA . ASN A 1 85 ? 1.210 3.200 -5.650 1.00 95.31 85 ASN A CA 1
ATOM 658 C C . ASN A 1 85 ? 1.757 4.272 -6.609 1.00 95.31 85 ASN A C 1
ATOM 660 O O . ASN A 1 85 ? 1.487 4.226 -7.810 1.00 95.31 85 ASN A O 1
ATOM 664 N N . TRP A 1 86 ? 2.568 5.190 -6.083 1.00 93.62 86 TRP A N 1
ATOM 665 C CA . TRP A 1 86 ? 3.357 6.156 -6.850 1.00 93.62 86 TRP A CA 1
ATOM 666 C C . TRP A 1 86 ? 4.634 5.484 -7.380 1.00 93.62 86 TRP A C 1
ATOM 668 O O . TRP A 1 86 ? 5.731 5.726 -6.877 1.00 93.62 86 TRP A O 1
ATOM 678 N N . ASP A 1 87 ? 4.477 4.571 -8.338 1.00 88.88 87 ASP A N 1
ATOM 679 C CA . ASP A 1 87 ? 5.590 3.886 -9.008 1.00 88.88 87 ASP A CA 1
ATOM 680 C C . ASP A 1 87 ? 6.133 4.718 -10.181 1.00 88.88 87 ASP A C 1
ATOM 682 O O . ASP A 1 87 ? 5.360 5.285 -10.958 1.00 88.88 87 ASP A O 1
ATOM 686 N N . GLU A 1 88 ? 7.459 4.771 -10.313 1.00 85.94 88 GLU A N 1
ATOM 687 C CA . GLU A 1 88 ? 8.164 5.531 -11.356 1.00 85.94 88 GLU A CA 1
ATOM 688 C C . GLU A 1 88 ? 8.471 4.688 -12.613 1.00 85.94 88 GLU A C 1
ATOM 690 O O . GLU A 1 88 ? 8.730 5.236 -13.684 1.00 85.94 88 GLU A O 1
ATOM 695 N N . ASP A 1 89 ? 8.393 3.358 -12.505 1.00 86.88 89 ASP A N 1
ATOM 696 C CA . ASP A 1 89 ? 8.845 2.368 -13.492 1.00 86.88 89 ASP A CA 1
ATOM 697 C C . ASP A 1 89 ? 7.692 1.607 -14.196 1.00 86.88 89 ASP A C 1
ATOM 699 O O . ASP A 1 89 ? 7.927 0.698 -14.999 1.00 86.88 89 ASP A O 1
ATOM 703 N N . GLY A 1 90 ? 6.433 1.935 -13.894 1.00 88.31 90 GLY A N 1
ATOM 704 C CA . GLY A 1 90 ? 5.233 1.238 -14.368 1.00 88.31 90 GLY A CA 1
ATOM 705 C C . GLY A 1 90 ? 4.949 -0.117 -13.699 1.00 88.31 90 GLY A C 1
ATOM 706 O O . GLY A 1 90 ? 4.155 -0.903 -14.223 1.00 88.31 90 GLY A O 1
ATOM 707 N N . LYS A 1 91 ? 5.577 -0.426 -12.563 1.00 90.88 91 LYS A N 1
ATOM 708 C CA . LYS A 1 91 ? 5.495 -1.722 -11.881 1.00 90.88 91 LYS A CA 1
ATOM 709 C C . LYS A 1 91 ? 4.479 -1.733 -10.738 1.00 90.88 91 LYS A C 1
ATOM 711 O O . LYS A 1 91 ? 4.212 -0.749 -10.055 1.00 90.88 91 LYS A O 1
ATOM 716 N N . ALA A 1 92 ? 3.858 -2.894 -10.550 1.00 91.75 92 ALA A N 1
ATOM 717 C CA . ALA A 1 92 ? 2.961 -3.114 -9.426 1.00 91.75 92 ALA A CA 1
ATOM 718 C C . ALA A 1 92 ? 3.751 -3.358 -8.130 1.00 91.75 92 ALA A C 1
ATOM 720 O O . ALA A 1 92 ? 4.930 -3.708 -8.152 1.00 91.75 92 ALA A O 1
ATOM 721 N N . VAL A 1 93 ? 3.068 -3.257 -6.995 1.00 91.50 93 VAL A N 1
ATOM 722 C CA . VAL A 1 93 ? 3.577 -3.698 -5.690 1.00 91.50 93 VAL A CA 1
ATOM 723 C C . VAL A 1 93 ? 2.541 -4.521 -4.959 1.00 91.50 93 VAL A C 1
ATOM 725 O O . VAL A 1 93 ? 1.344 -4.407 -5.211 1.00 91.50 93 VAL A O 1
ATOM 728 N N . VAL A 1 94 ? 2.993 -5.350 -4.026 1.00 92.06 94 VAL A N 1
ATOM 729 C CA . VAL A 1 94 ? 2.103 -6.152 -3.190 1.00 92.06 94 VAL A CA 1
ATOM 730 C C . VAL A 1 94 ? 2.103 -5.576 -1.784 1.00 92.06 94 VAL A C 1
ATOM 732 O O . VAL A 1 94 ? 3.125 -5.575 -1.105 1.00 92.06 94 VAL A O 1
ATOM 735 N N . VAL A 1 95 ? 0.943 -5.115 -1.326 1.00 90.12 95 VAL A N 1
ATOM 736 C CA . VAL A 1 95 ? 0.744 -4.628 0.039 1.00 90.12 95 VAL A CA 1
ATOM 737 C C . VAL A 1 95 ? 0.092 -5.727 0.862 1.00 90.12 95 VAL A C 1
ATOM 739 O O . VAL A 1 95 ? -0.974 -6.235 0.511 1.00 90.12 95 VAL A O 1
ATOM 742 N N . LYS A 1 96 ? 0.739 -6.097 1.965 1.00 89.56 96 LYS A N 1
ATOM 743 C CA . LYS A 1 96 ? 0.216 -7.018 2.975 1.00 89.56 96 LYS A CA 1
ATOM 744 C C . LYS A 1 96 ? -0.116 -6.223 4.223 1.00 89.56 96 LYS A C 1
ATOM 746 O O . LYS A 1 96 ? 0.719 -5.461 4.710 1.00 89.56 96 LYS A O 1
ATOM 751 N N . VAL A 1 97 ? -1.306 -6.432 4.764 1.00 86.19 97 VAL A N 1
ATOM 752 C CA . VAL A 1 97 ? -1.764 -5.728 5.955 1.00 86.19 97 VAL A CA 1
ATOM 753 C C . VAL A 1 97 ? -2.237 -6.719 6.999 1.00 86.19 97 VAL A C 1
ATOM 755 O O . VAL A 1 97 ? -2.995 -7.635 6.692 1.00 86.19 97 VAL A O 1
ATOM 758 N N . SER A 1 98 ? -1.760 -6.535 8.225 1.00 81.56 98 SER A N 1
ATOM 759 C CA . SER A 1 98 ? -2.098 -7.349 9.388 1.00 81.56 98 SER A CA 1
ATOM 760 C C . SER A 1 98 ? -2.777 -6.485 10.439 1.00 81.56 98 SER A C 1
ATOM 762 O O . SER A 1 98 ? -2.333 -5.368 10.717 1.00 81.56 98 SER A O 1
ATOM 764 N N . ASP A 1 99 ? -3.813 -7.034 11.058 1.00 71.06 99 ASP A N 1
ATOM 765 C CA . ASP A 1 99 ? -4.505 -6.487 12.226 1.00 71.06 99 ASP A CA 1
ATOM 766 C C . ASP A 1 99 ? -3.869 -6.918 13.567 1.00 71.06 99 ASP A C 1
ATOM 768 O O . ASP A 1 99 ? -4.328 -6.536 14.647 1.00 71.06 99 ASP A O 1
ATOM 772 N N . VAL A 1 100 ? -2.761 -7.668 13.515 1.00 65.88 100 VAL A N 1
ATOM 773 C CA . VAL A 1 100 ? -1.967 -8.104 14.675 1.00 65.88 100 VAL A CA 1
ATOM 774 C C . VAL A 1 100 ? -0.502 -7.680 14.512 1.00 65.88 100 VAL A C 1
ATOM 776 O O . VAL A 1 100 ? 0.080 -7.834 13.433 1.00 65.88 100 VAL A O 1
ATOM 779 N N . ILE A 1 101 ? 0.112 -7.175 15.590 1.00 56.47 101 ILE A N 1
ATOM 780 C CA . ILE A 1 101 ? 1.569 -6.997 15.677 1.00 56.47 101 ILE A CA 1
ATOM 781 C C . ILE A 1 101 ? 2.167 -8.390 15.894 1.00 56.47 101 ILE A C 1
ATOM 783 O O . ILE A 1 101 ? 1.977 -8.983 16.954 1.00 56.47 101 ILE A O 1
ATOM 787 N N . ILE A 1 102 ? 2.827 -8.939 14.875 1.00 50.50 102 ILE A N 1
ATOM 788 C CA . ILE A 1 102 ? 3.588 -10.185 15.020 1.00 50.50 102 ILE A CA 1
ATOM 789 C C . ILE A 1 102 ? 4.948 -9.803 15.634 1.00 50.50 102 ILE A C 1
ATOM 791 O O . ILE A 1 102 ? 5.623 -8.974 15.011 1.00 50.50 102 ILE A O 1
ATOM 795 N N . PRO A 1 103 ? 5.304 -10.317 16.829 1.00 48.50 103 PRO A N 1
ATOM 796 C CA . PRO A 1 103 ? 6.607 -10.083 17.455 1.00 48.50 103 PRO A CA 1
ATOM 797 C C . PRO A 1 103 ? 7.768 -10.651 16.632 1.00 48.50 103 PRO A C 1
ATOM 799 O O . PRO A 1 103 ? 7.540 -11.603 15.848 1.00 48.50 103 PRO A O 1
#

Secondary structure (DSSP, 8-state):
----EEEEEE-TT-EEEEEESS--SEEEEE-TT---EEEEEEETTEEEEEEE-TTS-SSSEEEEPPTTTS-TTS--S-EEEEEEEEESSS--EEEEEESS---